Protein AF-A0A419K7Y0-F1 (afdb_monomer)

Foldseek 3Di:
DPQDKDKDWDDDPRDIDIDIDHPVRSVVVVVCCVPPVVVVVVVVVVVVVVDPPVVVVVVCPQQWDQDPVGIDGDDDPVPDDPVRPD

Sequence (86 aa):
MKEAEITVHIKYKGIEETFSGNLESVWASLNRFFSQFIPLLETAKKIMLTIDLKEIIENCAGLIAVTDDGTHILVSRSKLTDNETL

Secondary structure (DSSP, 8-state):
--PPPEEEEEEETTEEEEEEE-HHHHHHHHHHIIIIIHHHHHHHHHHHHH--HHHHHHHHBTTEEEETTEEEE---GGG--GGG--

Structure (mmCIF, N/CA/C/O backbone):
data_AF-A0A419K7Y0-F1
#
_entry.id   AF-A0A419K7Y0-F1
#
loop_
_atom_site.group_PDB
_atom_site.id
_atom_site.type_symbol
_atom_site.label_atom_id
_atom_site.label_alt_id
_atom_site.label_comp_id
_atom_site.label_asym_id
_atom_site.label_entity_id
_atom_site.label_seq_id
_atom_site.pdbx_PDB_ins_code
_atom_site.Cartn_x
_atom_site.Cartn_y
_atom_site.Cartn_z
_atom_site.occupancy
_atom_site.B_iso_or_equiv
_atom_site.auth_seq_id
_atom_site.auth_comp_id
_atom_site.auth_asym_id
_atom_site.auth_atom_id
_atom_site.pdbx_PDB_model_num
ATOM 1 N N . MET A 1 1 ? -11.592 0.629 34.282 1.00 50.66 1 MET A N 1
ATOM 2 C CA . MET A 1 1 ? -12.622 1.013 33.289 1.00 50.66 1 MET A CA 1
ATOM 3 C C . MET A 1 1 ? -12.209 0.366 31.977 1.00 50.66 1 MET A C 1
ATOM 5 O O . MET A 1 1 ? -11.025 0.429 31.681 1.00 50.66 1 MET A O 1
ATOM 9 N N . LYS A 1 2 ? -13.095 -0.342 31.260 1.00 58.66 2 LYS A N 1
ATOM 10 C CA . LYS A 1 2 ? -12.750 -0.860 29.923 1.00 58.66 2 LYS A CA 1
ATOM 11 C C . LYS A 1 2 ? -12.569 0.349 29.011 1.00 58.66 2 LYS A C 1
ATOM 13 O O . LYS A 1 2 ? -13.507 1.124 28.853 1.00 58.66 2 LYS A O 1
ATOM 18 N N . GLU A 1 3 ? -11.355 0.542 28.522 1.00 67.25 3 GLU A N 1
ATOM 19 C CA . GLU A 1 3 ? -11.032 1.594 27.566 1.00 67.25 3 GLU A CA 1
ATOM 20 C C . GLU A 1 3 ? -11.875 1.362 26.305 1.00 67.25 3 GLU A C 1
ATOM 22 O O . GLU A 1 3 ? -12.018 0.221 25.862 1.00 67.25 3 GLU A O 1
ATOM 27 N N . ALA A 1 4 ? -12.542 2.405 25.810 1.00 79.69 4 ALA A N 1
ATOM 28 C CA . ALA A 1 4 ? -13.437 2.271 24.669 1.00 79.69 4 ALA A CA 1
ATOM 29 C C . ALA A 1 4 ? -12.611 1.932 23.422 1.00 79.69 4 ALA A C 1
ATOM 31 O O . ALA A 1 4 ? -11.764 2.717 22.998 1.00 79.69 4 ALA A O 1
ATOM 32 N N . GLU A 1 5 ? -12.850 0.748 22.866 1.00 88.88 5 GLU A N 1
ATOM 33 C CA . GLU A 1 5 ? -12.231 0.302 21.625 1.00 88.88 5 GLU A CA 1
ATOM 34 C C . GLU A 1 5 ? -12.928 0.986 20.445 1.00 88.88 5 GLU A C 1
ATOM 36 O O . GLU A 1 5 ? -14.155 0.979 20.331 1.00 88.88 5 GLU A O 1
ATOM 41 N N . ILE A 1 6 ? -12.135 1.625 19.594 1.00 93.00 6 ILE A N 1
ATOM 42 C CA . ILE A 1 6 ? -12.584 2.316 18.392 1.00 93.00 6 ILE A CA 1
ATOM 43 C C . ILE A 1 6 ? -12.162 1.471 17.201 1.00 93.00 6 ILE A C 1
ATOM 45 O O . ILE A 1 6 ? -10.997 1.099 17.088 1.00 93.00 6 ILE A O 1
ATOM 49 N N . THR A 1 7 ? -13.102 1.232 16.292 1.00 94.25 7 THR A N 1
ATOM 50 C CA . THR A 1 7 ? -12.858 0.544 15.024 1.00 94.25 7 THR A CA 1
ATOM 51 C C . THR A 1 7 ? -13.247 1.458 13.872 1.00 94.25 7 THR A C 1
ATOM 53 O O . THR A 1 7 ? -14.325 2.054 13.876 1.00 94.25 7 THR A O 1
ATOM 56 N N . VAL A 1 8 ? -12.372 1.574 12.876 1.00 95.00 8 VAL A N 1
ATOM 57 C CA . VAL A 1 8 ? -12.585 2.380 11.673 1.00 95.00 8 VAL A CA 1
ATOM 58 C C . VAL A 1 8 ? -12.307 1.529 10.444 1.00 95.00 8 VAL A C 1
ATOM 60 O O . VAL A 1 8 ? -11.215 0.987 10.292 1.00 95.00 8 VAL A O 1
ATOM 63 N N . HIS A 1 9 ? -13.291 1.461 9.550 1.00 94.38 9 HIS A N 1
ATOM 64 C CA . HIS A 1 9 ? -13.169 0.825 8.243 1.00 94.38 9 HIS A CA 1
ATOM 65 C C . HIS A 1 9 ? -13.020 1.902 7.175 1.00 94.38 9 HIS A C 1
ATOM 67 O O . HIS A 1 9 ? -13.862 2.797 7.065 1.00 94.38 9 HIS A O 1
ATOM 73 N N . ILE A 1 10 ? -11.962 1.816 6.376 1.00 91.56 10 ILE A N 1
ATOM 74 C CA . ILE A 1 10 ? -11.711 2.736 5.271 1.00 91.56 10 ILE A CA 1
ATOM 75 C C . ILE A 1 10 ? -11.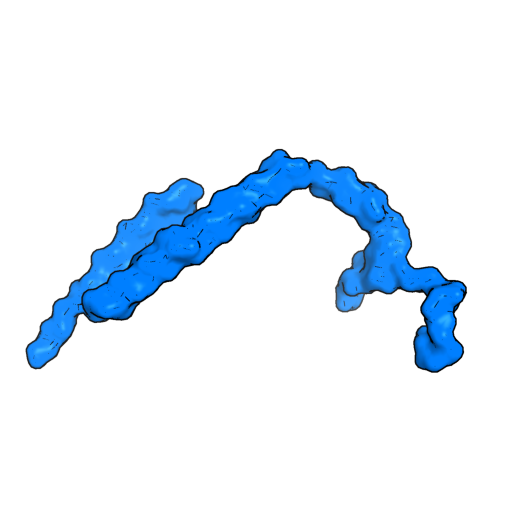740 1.975 3.964 1.00 91.56 10 ILE A C 1
ATOM 77 O O . ILE A 1 10 ? -11.066 0.963 3.806 1.00 91.56 10 ILE A O 1
ATOM 81 N N . LYS A 1 11 ? -12.474 2.535 3.003 1.00 90.12 11 LYS A N 1
ATOM 82 C CA . LYS A 1 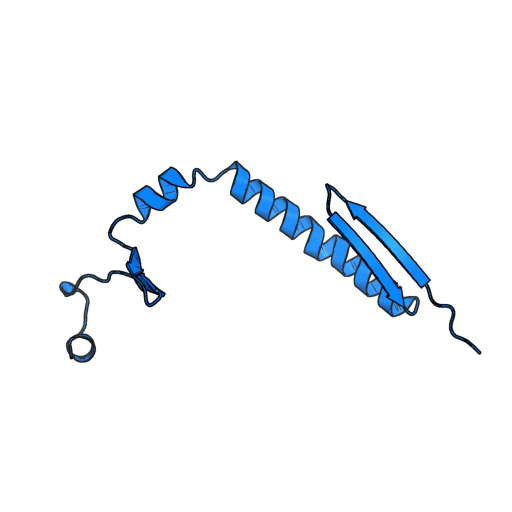11 ? -12.469 2.096 1.615 1.00 90.12 11 LYS A CA 1
ATOM 83 C C . LYS A 1 11 ? -12.050 3.246 0.711 1.00 90.12 11 LYS A C 1
ATOM 85 O O . LYS A 1 11 ? -12.739 4.263 0.642 1.00 90.12 11 LYS A O 1
ATOM 90 N N . TYR A 1 12 ? -10.939 3.092 -0.002 1.00 84.12 12 TYR A N 1
ATOM 91 C CA . TYR A 1 12 ? -10.427 4.107 -0.922 1.00 84.12 12 TYR A CA 1
ATOM 92 C C . TYR A 1 12 ? -9.884 3.472 -2.199 1.00 84.12 12 TYR A C 1
ATOM 94 O O . TYR A 1 12 ? -8.948 2.682 -2.155 1.00 84.12 12 TYR A O 1
ATOM 102 N N . LYS A 1 13 ? -10.471 3.824 -3.353 1.00 80.56 13 LYS A N 1
ATOM 103 C CA . LYS A 1 13 ? -10.033 3.377 -4.693 1.00 80.56 13 LYS A CA 1
ATOM 104 C C . LYS A 1 13 ? -9.761 1.861 -4.808 1.00 80.56 13 LYS A C 1
ATOM 106 O O . LYS A 1 13 ? -8.858 1.449 -5.526 1.00 80.56 13 LYS A O 1
ATOM 111 N N . GLY A 1 14 ? -10.565 1.040 -4.128 1.00 79.06 14 GLY A N 1
ATOM 112 C CA . GLY A 1 14 ? -10.448 -0.425 -4.145 1.00 79.06 14 GLY A CA 1
ATOM 113 C C . GLY A 1 14 ? -9.595 -1.023 -3.024 1.00 79.06 14 GLY A C 1
ATOM 114 O O . GLY A 1 14 ? -9.543 -2.240 -2.910 1.00 79.06 14 GLY A O 1
ATOM 115 N N . ILE A 1 15 ? -8.976 -0.196 -2.180 1.00 81.31 15 ILE A N 1
ATOM 116 C CA . ILE A 1 15 ? -8.304 -0.634 -0.954 1.00 81.31 15 ILE A CA 1
ATOM 117 C C . ILE A 1 15 ? -9.313 -0.615 0.185 1.00 81.31 15 ILE A C 1
ATOM 119 O O . ILE A 1 15 ? -10.027 0.377 0.344 1.00 81.31 15 ILE A O 1
ATOM 123 N N . GLU A 1 16 ? -9.348 -1.691 0.964 1.00 89.75 16 GLU A N 1
ATOM 124 C CA . GLU A 1 16 ? -10.122 -1.809 2.197 1.00 89.75 16 GLU A CA 1
ATOM 125 C C . GLU A 1 16 ? -9.166 -2.075 3.359 1.00 89.75 16 GLU A C 1
ATOM 127 O O . GLU A 1 16 ? -8.413 -3.043 3.333 1.00 89.75 16 GLU A O 1
ATOM 132 N N . GLU A 1 17 ? -9.188 -1.198 4.359 1.00 89.44 17 GLU A N 1
ATOM 133 C CA . GLU A 1 17 ? -8.340 -1.274 5.550 1.00 89.44 17 GLU A CA 1
ATOM 134 C C . GLU A 1 17 ? -9.184 -1.096 6.810 1.00 89.44 17 GLU A C 1
ATOM 136 O O . GLU A 1 17 ? -10.181 -0.366 6.814 1.00 89.44 17 GLU A O 1
ATOM 141 N N . THR A 1 18 ? -8.791 -1.772 7.889 1.00 94.38 18 THR A N 1
ATOM 142 C CA . THR A 1 18 ? -9.496 -1.718 9.176 1.00 94.38 18 THR A CA 1
ATOM 143 C C . THR A 1 18 ? -8.515 -1.435 10.304 1.00 94.38 18 THR A C 1
ATOM 145 O O . THR A 1 18 ? -7.594 -2.209 10.545 1.00 94.38 18 THR A O 1
ATOM 148 N N . PHE A 1 19 ? -8.756 -0.354 11.043 1.00 93.62 19 PHE A N 1
ATOM 149 C CA . PHE A 1 19 ? -7.980 0.025 12.223 1.00 93.62 19 PHE A CA 1
ATOM 150 C C . PHE A 1 19 ? -8.826 -0.191 13.475 1.00 93.62 19 PHE A C 1
ATOM 152 O O . PHE A 1 19 ? -9.949 0.303 13.524 1.00 93.62 19 PHE A O 1
ATOM 159 N N . SER A 1 20 ? -8.303 -0.903 14.476 1.00 93.38 20 SER A N 1
ATOM 160 C CA . SER A 1 20 ? -8.969 -1.099 15.774 1.00 93.38 20 SER A CA 1
ATOM 161 C C . SER A 1 20 ? -8.002 -0.829 16.922 1.00 93.38 20 SER A C 1
ATOM 163 O O . SER A 1 20 ? -6.840 -1.227 16.845 1.00 93.38 20 SER A O 1
ATOM 165 N N . GLY A 1 21 ? -8.461 -0.154 17.974 1.00 93.12 21 GLY A N 1
ATOM 166 C CA . GLY A 1 21 ? -7.650 0.131 19.158 1.00 93.12 21 GLY A CA 1
ATOM 167 C C . GLY A 1 21 ? -8.174 1.306 19.978 1.00 93.12 21 GLY A C 1
ATOM 168 O O . GLY A 1 21 ? -9.339 1.683 19.877 1.00 93.12 21 GLY A O 1
ATOM 169 N N . ASN A 1 22 ? -7.310 1.904 20.800 1.00 93.19 22 ASN A N 1
ATOM 170 C CA . ASN A 1 22 ? -7.647 3.136 21.515 1.00 93.19 22 ASN A CA 1
ATOM 171 C C . ASN A 1 22 ? -7.631 4.358 20.573 1.00 93.19 22 ASN A C 1
ATOM 173 O O . ASN A 1 22 ? -7.118 4.299 19.452 1.00 93.1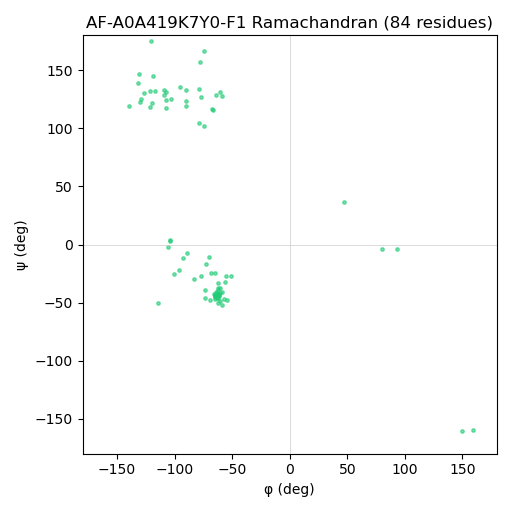9 22 ASN A O 1
ATOM 177 N N . LEU A 1 23 ? -8.181 5.482 21.041 1.00 90.94 23 LEU A N 1
ATOM 178 C CA . LEU A 1 23 ? -8.318 6.707 20.245 1.00 90.94 23 LEU A CA 1
ATOM 179 C C . LEU A 1 23 ? -6.992 7.181 19.641 1.00 90.94 23 LEU A C 1
ATOM 181 O O . LEU A 1 23 ? -6.939 7.482 18.451 1.00 90.94 23 LEU A O 1
ATOM 185 N N . GLU A 1 24 ? -5.929 7.237 20.441 1.00 92.88 24 GLU A N 1
ATOM 186 C CA . GLU A 1 24 ? -4.626 7.747 20.005 1.00 92.88 24 GLU A CA 1
ATOM 187 C C . GLU A 1 24 ? -3.994 6.849 18.940 1.00 92.88 24 GLU A C 1
ATOM 189 O O . GLU A 1 24 ? -3.495 7.342 17.926 1.00 92.88 24 GLU A O 1
ATOM 194 N N . SER A 1 25 ? -4.075 5.531 19.124 1.00 91.56 25 SER A N 1
ATOM 195 C CA . SER A 1 25 ? -3.557 4.539 18.182 1.00 91.56 25 SER A CA 1
ATOM 196 C C . SER A 1 25 ? -4.305 4.573 16.850 1.00 91.56 25 SER A C 1
ATOM 198 O O . SER A 1 25 ? -3.680 4.621 15.782 1.00 91.56 25 SER A O 1
ATOM 200 N N . VAL A 1 26 ? -5.640 4.604 16.894 1.00 94.75 26 VAL A N 1
ATOM 201 C CA . VAL A 1 26 ? -6.470 4.676 15.686 1.00 94.75 26 VAL A CA 1
ATOM 202 C C . VAL A 1 26 ? -6.235 6.001 14.968 1.00 94.75 26 VAL A C 1
ATOM 204 O O . VAL A 1 26 ? -6.014 6.006 13.759 1.00 94.75 26 VAL A O 1
ATOM 207 N N . TRP A 1 27 ? -6.190 7.121 15.690 1.00 94.50 27 TRP A N 1
ATOM 208 C CA . TRP A 1 27 ? -5.949 8.433 15.092 1.00 94.50 27 TRP A CA 1
ATOM 209 C C . TRP A 1 27 ? -4.567 8.542 14.440 1.00 94.50 27 TRP A C 1
ATOM 211 O O . TRP A 1 27 ? -4.453 9.029 13.313 1.00 94.50 27 TRP A O 1
ATOM 221 N N . ALA A 1 28 ? -3.518 8.038 15.096 1.00 94.44 28 ALA A N 1
ATOM 222 C CA . ALA A 1 28 ? -2.177 7.986 14.517 1.00 94.44 28 ALA A CA 1
ATOM 223 C C . ALA A 1 28 ? -2.144 7.135 13.236 1.00 94.44 28 ALA A C 1
ATOM 225 O O . ALA A 1 28 ? -1.544 7.539 12.236 1.00 94.44 28 ALA A O 1
ATOM 226 N N . SER A 1 29 ? -2.835 5.991 13.244 1.00 93.25 29 SER A N 1
ATOM 227 C CA . SER A 1 29 ? -2.931 5.092 12.088 1.00 93.25 29 SER A CA 1
ATOM 228 C C . SER A 1 29 ? -3.660 5.750 10.917 1.00 93.25 29 SER A C 1
ATOM 230 O O . SER A 1 29 ? -3.170 5.720 9.788 1.00 93.25 29 SER A O 1
ATOM 232 N N . LEU A 1 30 ? -4.770 6.437 11.193 1.00 93.62 30 LEU A N 1
ATOM 233 C CA . LEU A 1 30 ? -5.515 7.214 10.205 1.00 93.62 30 LEU A CA 1
ATOM 234 C C . LEU A 1 30 ? -4.669 8.331 9.605 1.00 93.62 30 LEU A C 1
ATOM 236 O O . LEU A 1 30 ? -4.585 8.464 8.384 1.00 93.62 30 LEU A O 1
ATOM 240 N N . ASN A 1 31 ? -4.003 9.117 10.449 1.00 93.62 31 ASN A N 1
ATOM 241 C CA . ASN A 1 31 ? -3.190 10.226 9.975 1.00 93.62 31 ASN A CA 1
ATOM 242 C C . ASN A 1 31 ? -2.045 9.722 9.084 1.00 93.62 31 ASN A C 1
ATOM 244 O O . ASN A 1 31 ? -1.766 10.303 8.035 1.00 93.62 31 ASN A O 1
ATOM 248 N N . ARG A 1 32 ? -1.428 8.585 9.432 1.00 91.12 32 ARG A N 1
ATOM 249 C CA . ARG A 1 32 ? -0.419 7.925 8.593 1.00 91.12 32 ARG A CA 1
ATOM 250 C C . ARG A 1 32 ? -0.998 7.413 7.273 1.00 91.12 32 ARG A C 1
ATOM 252 O O . ARG A 1 32 ? -0.379 7.608 6.227 1.00 91.12 32 ARG A O 1
ATOM 259 N N . PHE A 1 33 ? -2.177 6.796 7.300 1.00 90.38 33 PHE A N 1
ATOM 260 C CA . PHE A 1 33 ? -2.861 6.325 6.096 1.00 90.38 33 PHE A CA 1
ATOM 261 C C . PHE A 1 33 ? -3.099 7.479 5.106 1.00 90.38 33 PHE A C 1
ATOM 263 O O . PHE A 1 33 ? -2.741 7.383 3.931 1.00 90.38 33 PHE A O 1
ATOM 270 N N . PHE A 1 34 ? -3.606 8.617 5.582 1.00 89.31 34 PHE A N 1
ATOM 271 C CA . PHE A 1 34 ? -3.859 9.772 4.717 1.00 89.31 34 PHE A CA 1
ATOM 272 C C . PHE A 1 34 ? -2.586 10.505 4.278 1.00 89.31 34 PHE A C 1
ATOM 274 O O . PHE A 1 34 ? -2.500 10.927 3.127 1.00 89.31 34 PHE A O 1
ATOM 281 N N . SER A 1 35 ? -1.595 10.657 5.160 1.00 89.94 35 SER A N 1
ATOM 282 C CA . SER A 1 35 ? -0.385 11.447 4.873 1.00 89.94 35 SER A CA 1
ATOM 283 C C . SER A 1 35 ? 0.693 10.696 4.093 1.00 89.94 35 SER A C 1
ATOM 285 O O . SER A 1 35 ? 1.451 11.324 3.359 1.00 89.94 35 SER A O 1
ATOM 287 N N . GLN A 1 36 ? 0.785 9.372 4.239 1.00 86.75 36 GLN A N 1
ATOM 288 C CA . GLN A 1 36 ? 1.845 8.570 3.617 1.00 86.75 36 GLN A CA 1
ATOM 289 C C . GLN A 1 36 ? 1.289 7.607 2.574 1.00 86.75 36 GLN A C 1
ATOM 291 O O . GLN A 1 36 ? 1.773 7.569 1.444 1.00 86.75 36 GLN A O 1
ATOM 296 N N . PHE A 1 37 ? 0.264 6.838 2.939 1.00 84.19 37 PHE A N 1
ATOM 297 C CA . PHE A 1 37 ? -0.181 5.716 2.119 1.00 84.19 37 PHE A CA 1
ATOM 298 C C . PHE A 1 37 ? -0.926 6.173 0.858 1.00 84.19 37 PHE A C 1
ATOM 300 O O . PHE A 1 37 ? -0.601 5.721 -0.240 1.00 84.19 37 PHE A O 1
ATOM 307 N N . ILE A 1 38 ? -1.857 7.129 0.975 1.00 83.88 38 ILE A N 1
ATOM 308 C CA . ILE A 1 38 ? -2.568 7.666 -0.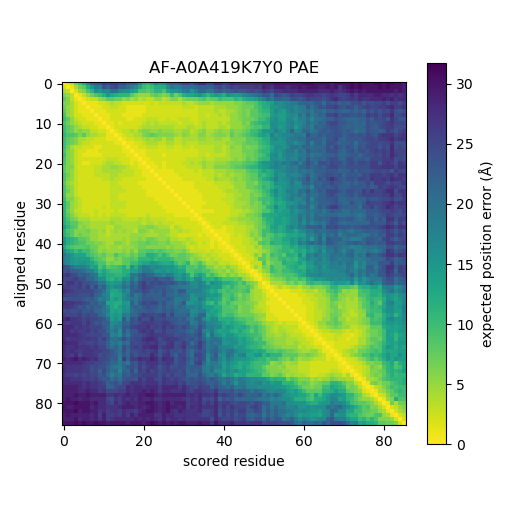199 1.00 83.88 38 ILE A CA 1
ATOM 309 C C . ILE A 1 38 ? -1.618 8.355 -1.199 1.00 83.88 38 ILE A C 1
ATOM 311 O O . ILE A 1 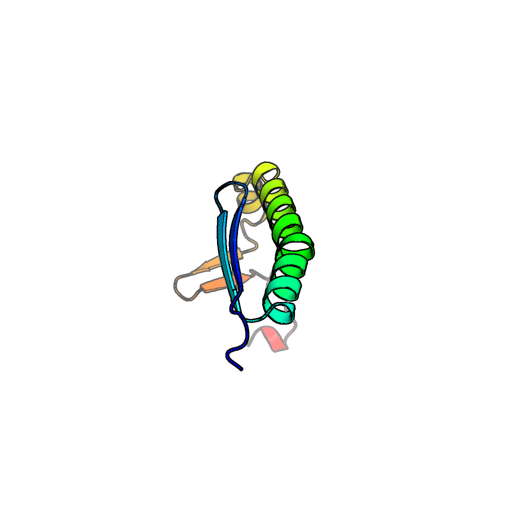38 ? -1.666 8.006 -2.381 1.00 83.88 38 ILE A O 1
ATOM 315 N N . PRO A 1 39 ? -0.728 9.285 -0.797 1.00 83.00 39 PRO A N 1
ATOM 316 C CA . PRO A 1 39 ? 0.204 9.914 -1.736 1.00 83.00 39 PRO A CA 1
ATOM 317 C C . PRO A 1 39 ? 1.144 8.921 -2.428 1.00 83.00 39 PRO A C 1
ATOM 319 O O . PRO A 1 39 ? 1.423 9.068 -3.622 1.00 83.00 39 PRO A O 1
ATOM 322 N N . LEU A 1 40 ? 1.601 7.889 -1.708 1.00 82.38 40 LEU A N 1
ATOM 323 C CA . LEU A 1 40 ? 2.414 6.817 -2.281 1.00 82.38 40 LEU A CA 1
ATOM 324 C C . LEU A 1 40 ? 1.642 6.055 -3.364 1.00 82.38 40 LEU A C 1
ATOM 326 O O . LEU A 1 40 ? 2.167 5.853 -4.459 1.00 82.38 40 LEU A O 1
ATOM 330 N N . LEU A 1 41 ? 0.386 5.692 -3.091 1.00 79.88 41 LEU A N 1
ATOM 331 C CA . LEU A 1 41 ? -0.471 4.987 -4.044 1.00 79.88 41 LEU A CA 1
ATOM 332 C C . LEU A 1 41 ? -0.723 5.813 -5.314 1.00 79.88 41 LEU A C 1
ATOM 334 O O . LEU A 1 41 ? -0.614 5.297 -6.426 1.00 79.88 41 LEU A O 1
ATOM 338 N N . GLU A 1 42 ? -1.019 7.106 -5.167 1.00 80.38 42 GLU A N 1
ATOM 339 C CA . GLU A 1 42 ? -1.210 8.005 -6.313 1.00 80.38 42 GLU A CA 1
ATOM 340 C C . GLU A 1 42 ? 0.067 8.139 -7.151 1.00 80.38 42 GLU A C 1
ATOM 342 O O . GLU A 1 42 ? 0.005 8.189 -8.381 1.00 80.38 42 GLU A O 1
ATOM 347 N N . THR A 1 43 ? 1.231 8.166 -6.501 1.00 77.69 43 THR A N 1
ATOM 348 C CA . THR A 1 43 ? 2.531 8.242 -7.180 1.00 77.69 43 THR A CA 1
ATOM 349 C C . THR A 1 43 ? 2.836 6.949 -7.931 1.00 77.69 43 THR A C 1
ATOM 351 O O . THR A 1 43 ? 3.147 6.998 -9.120 1.00 77.69 43 THR A O 1
ATOM 354 N N . ALA A 1 44 ? 2.665 5.790 -7.291 1.00 71.75 44 ALA A N 1
ATOM 355 C CA . ALA A 1 44 ? 2.846 4.485 -7.926 1.00 71.75 44 ALA A CA 1
ATOM 356 C C . ALA A 1 44 ? 1.918 4.308 -9.138 1.00 71.75 44 ALA A C 1
ATOM 358 O O . ALA A 1 44 ? 2.350 3.851 -10.196 1.00 71.75 44 ALA A O 1
ATOM 359 N N . LYS A 1 45 ? 0.660 4.752 -9.032 1.00 72.00 45 LYS A N 1
ATOM 360 C CA . LYS A 1 45 ? -0.291 4.713 -10.148 1.00 72.00 45 LYS A CA 1
ATOM 361 C C . LYS A 1 45 ? 0.138 5.607 -11.315 1.00 72.00 45 LYS A C 1
ATOM 363 O O . LYS A 1 45 ? 0.018 5.191 -12.465 1.00 72.00 45 LYS A O 1
ATOM 368 N N . LYS A 1 46 ? 0.652 6.814 -11.045 1.00 67.88 46 LYS A N 1
ATOM 369 C CA . LYS A 1 46 ? 1.205 7.700 -12.087 1.00 67.88 46 LYS A CA 1
ATOM 370 C C . LYS A 1 46 ? 2.398 7.060 -12.790 1.00 67.88 46 LYS A C 1
ATOM 372 O O . LYS A 1 46 ? 2.457 7.103 -14.012 1.00 67.88 46 LYS A O 1
ATOM 377 N N . ILE A 1 47 ? 3.299 6.436 -12.033 1.00 64.62 47 ILE A N 1
ATOM 378 C CA . ILE A 1 47 ? 4.450 5.700 -12.567 1.00 64.62 47 ILE A CA 1
ATOM 379 C C . ILE A 1 47 ? 3.965 4.572 -13.491 1.00 64.62 47 ILE A C 1
ATOM 381 O O . ILE A 1 47 ? 4.359 4.538 -14.651 1.00 64.62 47 ILE A O 1
ATOM 385 N N . MET A 1 48 ? 3.038 3.720 -13.037 1.00 62.44 48 MET A N 1
ATOM 386 C CA . MET A 1 48 ? 2.513 2.620 -13.863 1.00 62.44 48 MET A CA 1
ATOM 387 C C . MET A 1 48 ? 1.778 3.086 -15.129 1.00 62.44 48 MET A C 1
ATOM 389 O O . MET A 1 48 ? 1.829 2.394 -16.135 1.00 62.44 48 MET A O 1
ATOM 393 N N . LEU A 1 49 ? 1.086 4.230 -15.095 1.00 61.31 49 LEU A N 1
ATOM 394 C CA . LEU A 1 49 ? 0.388 4.782 -16.267 1.00 61.31 49 LEU A CA 1
ATOM 395 C C . LEU A 1 49 ? 1.327 5.452 -17.276 1.00 61.31 49 LEU A C 1
ATOM 397 O O . LEU A 1 49 ? 0.976 5.561 -18.446 1.00 61.31 49 LEU A O 1
ATOM 401 N N . THR A 1 50 ? 2.471 5.957 -16.815 1.00 63.84 50 THR A N 1
ATOM 402 C CA . THR A 1 50 ? 3.389 6.759 -17.640 1.00 63.84 50 THR A CA 1
ATOM 403 C C . THR A 1 50 ? 4.509 5.911 -18.238 1.00 63.84 50 THR A C 1
ATOM 405 O O . THR A 1 50 ? 5.105 6.304 -19.233 1.00 63.84 50 THR A O 1
ATOM 408 N N . ILE A 1 51 ? 4.809 4.759 -17.637 1.00 65.38 51 ILE A N 1
ATOM 409 C CA . ILE A 1 51 ? 5.907 3.903 -18.069 1.00 65.38 51 ILE A CA 1
ATOM 410 C C . ILE A 1 51 ? 5.419 2.889 -19.103 1.00 65.38 51 ILE A C 1
ATOM 412 O O . ILE A 1 51 ? 4.618 2.007 -18.790 1.00 65.38 51 ILE A O 1
ATOM 41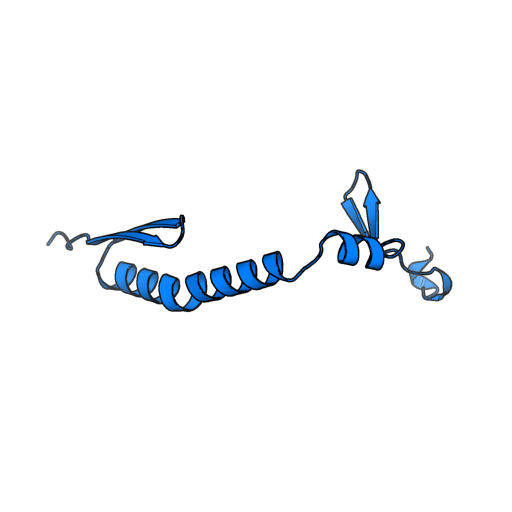6 N N . ASP A 1 52 ? 5.990 2.954 -20.305 1.00 75.62 52 ASP A N 1
ATOM 417 C CA . ASP A 1 52 ? 5.997 1.815 -21.215 1.00 75.62 52 ASP A CA 1
ATOM 418 C C . ASP A 1 52 ? 7.022 0.787 -20.705 1.00 75.62 52 ASP A C 1
ATOM 420 O O . ASP A 1 52 ? 8.237 0.950 -20.846 1.00 75.62 52 ASP A O 1
ATOM 424 N N . LEU A 1 53 ? 6.532 -0.280 -20.063 1.00 76.12 53 LEU A N 1
ATOM 425 C CA . LEU A 1 53 ? 7.390 -1.365 -19.578 1.00 76.12 53 LEU A CA 1
ATOM 426 C C . LEU A 1 53 ? 8.226 -1.971 -20.714 1.00 76.12 53 LEU A C 1
ATOM 428 O O . LEU A 1 53 ? 9.349 -2.402 -20.459 1.00 76.12 53 LEU A O 1
ATOM 432 N N . LYS A 1 54 ? 7.708 -1.997 -21.949 1.00 78.12 54 LYS A N 1
ATOM 433 C CA . LYS A 1 54 ? 8.436 -2.512 -23.112 1.00 78.12 54 LYS A CA 1
ATOM 434 C C . LYS A 1 54 ? 9.655 -1.646 -23.402 1.00 78.12 54 LYS A C 1
ATOM 436 O O . LYS A 1 54 ? 10.740 -2.192 -23.561 1.00 78.12 54 LYS A O 1
ATOM 441 N N . GLU A 1 55 ? 9.494 -0.326 -23.383 1.00 82.75 55 GLU A N 1
ATOM 442 C CA . GLU A 1 55 ? 10.589 0.628 -23.587 1.00 82.75 55 GLU A CA 1
ATOM 443 C C . GLU A 1 55 ? 11.663 0.497 -22.495 1.00 82.75 55 GLU A C 1
ATOM 445 O O . GLU A 1 55 ? 12.855 0.476 -22.795 1.00 82.75 55 GLU A O 1
ATOM 450 N N . ILE A 1 56 ? 11.271 0.336 -21.226 1.00 82.94 56 ILE A N 1
ATOM 451 C CA . ILE A 1 56 ? 12.241 0.108 -20.141 1.00 82.94 56 ILE A CA 1
ATOM 452 C C . ILE A 1 56 ? 12.999 -1.204 -20.341 1.00 82.94 56 ILE A C 1
ATOM 454 O O . ILE A 1 56 ? 14.220 -1.229 -20.204 1.00 82.94 56 ILE A O 1
ATOM 458 N N . ILE A 1 57 ? 12.297 -2.290 -20.666 1.00 82.62 57 ILE A N 1
ATOM 459 C CA . ILE A 1 57 ? 12.923 -3.599 -20.880 1.00 82.62 57 ILE A CA 1
ATOM 460 C C . ILE A 1 57 ? 13.886 -3.545 -22.073 1.00 82.62 57 ILE A C 1
ATOM 462 O O . ILE A 1 57 ? 14.995 -4.071 -21.978 1.00 82.62 57 ILE A O 1
ATOM 466 N N . GLU A 1 58 ? 13.505 -2.876 -23.163 1.00 83.25 58 GLU A N 1
ATOM 467 C CA . GLU A 1 58 ? 14.367 -2.656 -24.331 1.00 83.25 58 GLU A CA 1
ATOM 468 C C . GLU A 1 58 ? 15.604 -1.822 -23.972 1.00 83.25 58 GLU A C 1
ATOM 470 O O . GLU A 1 58 ? 16.719 -2.201 -24.328 1.00 83.25 58 GLU A O 1
ATOM 475 N N . ASN A 1 59 ? 15.443 -0.752 -23.191 1.00 82.44 59 ASN A N 1
ATOM 476 C CA . ASN A 1 59 ? 16.553 0.088 -22.730 1.00 82.44 59 ASN A CA 1
ATOM 477 C C . ASN A 1 59 ? 17.483 -0.626 -21.731 1.00 82.44 59 ASN A C 1
ATOM 479 O O . ASN A 1 59 ? 18.655 -0.266 -21.610 1.00 82.44 59 ASN A O 1
ATOM 483 N N . CYS A 1 60 ? 16.986 -1.635 -21.011 1.00 82.50 60 CYS A N 1
ATOM 484 C CA . CYS A 1 60 ? 17.776 -2.467 -20.099 1.00 82.50 60 CYS A CA 1
ATOM 485 C C . CYS A 1 60 ? 18.412 -3.693 -20.777 1.00 82.50 60 CYS A C 1
ATOM 487 O O . CYS A 1 60 ? 19.205 -4.398 -20.138 1.00 82.50 60 CYS A O 1
ATOM 489 N N . ALA A 1 61 ? 18.092 -3.969 -22.044 1.00 79.12 61 ALA A N 1
ATOM 490 C CA . ALA A 1 61 ? 18.628 -5.116 -22.763 1.00 79.12 61 ALA A CA 1
ATOM 491 C C . ALA A 1 61 ? 20.164 -5.054 -22.827 1.00 79.12 61 ALA A C 1
ATOM 493 O O . ALA A 1 61 ? 20.758 -4.050 -23.214 1.00 79.12 61 ALA A O 1
ATOM 494 N N . GLY A 1 62 ? 20.824 -6.140 -22.418 1.00 78.19 62 GLY A N 1
ATOM 495 C CA . GLY A 1 62 ? 22.288 -6.219 -22.377 1.00 78.19 62 GLY A CA 1
ATOM 496 C C . GLY A 1 62 ? 22.947 -5.547 -21.165 1.00 78.19 62 GLY A C 1
ATOM 497 O O . GLY A 1 62 ? 24.158 -5.677 -21.009 1.00 78.19 62 GLY A O 1
ATOM 498 N N . LEU A 1 63 ? 22.177 -4.889 -20.288 1.00 83.81 63 LEU A N 1
ATOM 499 C CA . LEU A 1 63 ? 22.647 -4.384 -18.989 1.00 83.81 63 LEU A CA 1
ATOM 500 C C . LEU A 1 63 ? 22.256 -5.299 -17.829 1.00 83.81 63 LEU A C 1
ATOM 502 O O . LEU A 1 63 ? 22.919 -5.297 -16.796 1.00 83.81 63 LEU A O 1
ATOM 506 N N . ILE A 1 64 ? 21.179 -6.068 -17.988 1.00 83.56 64 ILE A N 1
ATOM 507 C CA . ILE A 1 64 ? 20.649 -6.963 -16.961 1.00 83.56 64 ILE A CA 1
ATOM 508 C C . ILE A 1 64 ? 20.511 -8.365 -17.557 1.00 83.56 64 ILE A C 1
ATOM 510 O O . ILE A 1 64 ? 19.930 -8.530 -18.630 1.00 83.56 64 ILE A O 1
ATOM 514 N N . ALA A 1 65 ? 21.035 -9.368 -16.857 1.00 82.62 65 ALA A N 1
ATOM 515 C CA . ALA A 1 65 ? 20.811 -10.778 -17.148 1.00 82.62 65 ALA A CA 1
ATOM 516 C C . ALA A 1 65 ? 19.920 -11.385 -16.065 1.00 82.62 65 ALA A C 1
ATOM 518 O O . ALA A 1 65 ? 20.156 -11.182 -14.876 1.00 82.62 65 ALA A O 1
ATOM 519 N N . VAL A 1 66 ? 18.900 -12.129 -16.482 1.00 81.38 66 VAL A N 1
ATOM 520 C CA . VAL A 1 66 ? 18.046 -12.906 -15.580 1.00 81.38 66 VAL A CA 1
ATOM 521 C C . VAL A 1 66 ? 18.396 -14.375 -15.778 1.00 81.38 66 VAL A C 1
ATOM 523 O O . VAL A 1 66 ? 18.253 -14.898 -16.885 1.00 81.38 66 VAL A O 1
ATOM 526 N N . THR A 1 67 ? 18.885 -15.013 -14.724 1.00 83.81 67 THR A N 1
ATOM 527 C CA . THR A 1 67 ? 19.291 -16.422 -14.672 1.00 83.81 67 THR A CA 1
ATOM 528 C C . THR A 1 67 ? 18.470 -17.163 -13.614 1.00 83.81 67 THR A C 1
ATOM 530 O O . THR A 1 67 ? 17.629 -16.581 -12.928 1.00 83.81 67 THR A O 1
ATOM 533 N N . ASP A 1 68 ? 18.656 -18.475 -13.516 1.00 85.12 68 ASP A N 1
ATOM 534 C CA . ASP A 1 68 ? 17.955 -19.350 -12.570 1.00 85.12 68 ASP A CA 1
ATOM 535 C C . ASP A 1 68 ? 18.275 -19.052 -11.096 1.00 85.12 68 ASP A C 1
ATOM 537 O O . ASP A 1 68 ? 17.449 -19.319 -10.223 1.00 85.12 68 ASP A O 1
ATOM 541 N N . ASP A 1 69 ? 19.433 -18.458 -10.819 1.00 86.62 69 ASP A N 1
ATOM 542 C CA . ASP A 1 69 ? 19.879 -18.043 -9.488 1.00 86.62 69 ASP A CA 1
ATOM 543 C C . ASP A 1 69 ? 19.537 -16.583 -9.129 1.00 86.62 69 ASP A C 1
ATOM 545 O O . ASP A 1 69 ? 19.644 -16.203 -7.960 1.00 86.62 69 ASP A O 1
ATOM 549 N N . GLY A 1 70 ? 19.092 -15.761 -10.088 1.00 82.25 70 GLY A N 1
ATOM 550 C CA . GLY A 1 70 ? 18.658 -14.390 -9.820 1.00 82.25 70 GLY A CA 1
ATOM 551 C C . GLY A 1 70 ? 18.876 -13.394 -10.960 1.00 82.25 70 GLY A C 1
ATOM 552 O O . GLY A 1 70 ? 19.002 -13.742 -12.131 1.00 82.25 70 GLY A O 1
ATOM 553 N N . THR A 1 71 ? 18.878 -12.109 -10.597 1.00 85.94 71 THR A N 1
ATOM 554 C CA . THR A 1 71 ? 19.058 -10.987 -11.528 1.00 85.94 71 THR A CA 1
ATOM 555 C C . THR A 1 71 ? 20.439 -10.373 -11.340 1.00 85.94 71 THR A C 1
ATOM 557 O O . THR A 1 71 ? 20.767 -9.909 -10.248 1.00 85.94 71 THR A O 1
ATOM 560 N N . HIS A 1 72 ? 21.216 -10.301 -12.418 1.00 82.94 72 HIS A N 1
ATOM 561 C CA . HIS A 1 72 ? 22.597 -9.820 -12.419 1.00 82.94 72 HIS A CA 1
ATOM 562 C C . HIS A 1 72 ? 22.759 -8.585 -13.303 1.00 82.94 72 HIS A C 1
ATOM 564 O O . HIS A 1 72 ? 22.135 -8.476 -14.359 1.00 82.94 72 HIS A O 1
ATOM 570 N N . ILE A 1 73 ? 23.634 -7.663 -12.897 1.00 83.94 73 ILE A N 1
ATOM 571 C CA . ILE A 1 73 ? 24.022 -6.509 -13.717 1.00 83.94 73 ILE A CA 1
ATOM 572 C C . ILE A 1 73 ? 25.233 -6.903 -14.562 1.00 83.94 73 ILE A C 1
ATOM 574 O O . ILE A 1 73 ? 26.275 -7.298 -14.041 1.00 83.94 73 ILE A O 1
ATOM 578 N N . LEU A 1 74 ? 25.104 -6.772 -15.878 1.00 81.50 74 LEU A N 1
ATOM 579 C CA . LEU A 1 74 ? 26.173 -7.027 -16.831 1.00 81.50 74 LEU A CA 1
ATOM 580 C C . LEU A 1 74 ? 27.120 -5.822 -16.865 1.00 81.50 74 LEU A C 1
ATOM 582 O O . LEU A 1 74 ? 26.819 -4.775 -17.438 1.00 81.50 74 LEU A O 1
ATOM 586 N N . VAL A 1 75 ? 28.288 -5.971 -16.245 1.00 76.44 75 VAL A N 1
ATOM 587 C CA . VAL A 1 75 ? 29.388 -5.002 -16.326 1.00 76.44 75 VAL A CA 1
ATOM 588 C C . VAL A 1 75 ? 30.384 -5.416 -17.408 1.00 76.44 75 VAL A C 1
ATOM 590 O O . VAL A 1 75 ? 30.761 -6.581 -17.531 1.00 76.44 75 VAL A O 1
ATOM 593 N N . SER A 1 76 ? 30.824 -4.454 -18.224 1.00 69.06 76 SER A N 1
ATOM 594 C CA . SER A 1 76 ? 31.856 -4.707 -19.234 1.00 69.06 76 SER A CA 1
ATOM 595 C C . SER A 1 76 ? 33.168 -5.095 -18.557 1.00 69.06 76 SER A C 1
ATOM 597 O O . SER A 1 76 ? 33.671 -4.338 -17.728 1.00 69.06 76 SER A O 1
ATOM 599 N N . ARG A 1 77 ? 33.773 -6.214 -18.978 1.00 66.06 77 A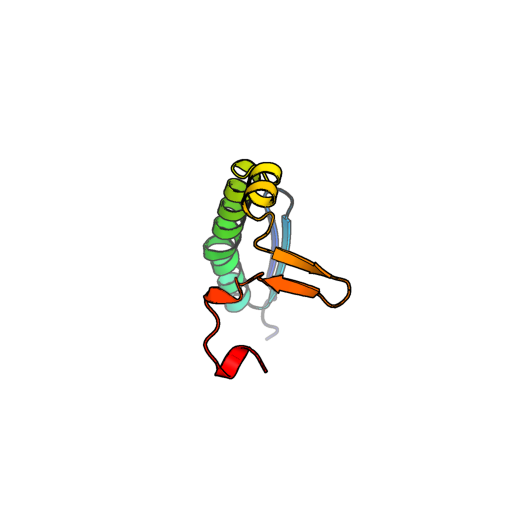RG A N 1
ATOM 600 C CA . ARG A 1 77 ? 35.066 -6.695 -18.453 1.00 66.06 77 ARG A CA 1
ATOM 601 C C . ARG A 1 77 ? 36.188 -5.659 -18.548 1.00 66.06 77 ARG A C 1
ATOM 603 O O . ARG A 1 77 ? 37.090 -5.664 -17.729 1.00 66.06 77 ARG A O 1
ATOM 610 N N . SER A 1 78 ? 36.110 -4.737 -19.509 1.00 66.56 78 SER A N 1
ATOM 611 C CA . SER A 1 78 ? 37.072 -3.638 -19.673 1.00 66.56 78 SER A CA 1
ATOM 612 C C . SER A 1 78 ? 37.016 -2.560 -18.583 1.00 66.56 78 SER A C 1
ATOM 614 O O . SER A 1 78 ? 37.877 -1.685 -18.563 1.00 66.56 78 SER A O 1
ATOM 616 N N . LYS A 1 79 ? 35.995 -2.580 -17.719 1.00 63.09 79 LYS A N 1
ATOM 617 C CA . LYS A 1 79 ? 35.832 -1.653 -16.588 1.00 63.09 79 LYS A CA 1
ATOM 618 C C . LYS A 1 79 ? 36.133 -2.298 -15.234 1.00 63.09 79 LYS A C 1
ATOM 620 O O . LYS A 1 79 ? 36.047 -1.605 -14.227 1.00 63.09 79 LYS A O 1
ATOM 625 N N . LEU A 1 80 ? 36.451 -3.591 -15.218 1.00 64.56 80 LEU A N 1
ATOM 626 C CA . LEU A 1 80 ? 36.843 -4.302 -14.008 1.00 64.56 80 LEU A CA 1
ATOM 627 C C . LEU A 1 80 ? 38.300 -3.965 -13.697 1.00 64.56 80 LEU A C 1
ATOM 629 O O . LEU A 1 80 ? 39.149 -3.963 -14.590 1.00 64.56 80 LEU A O 1
ATOM 633 N N . THR A 1 81 ? 38.578 -3.644 -12.439 1.00 67.62 81 THR A N 1
ATOM 634 C CA . THR A 1 81 ? 39.967 -3.561 -11.961 1.00 67.62 81 THR A CA 1
ATOM 635 C C . THR A 1 81 ? 40.510 -4.967 -11.711 1.00 67.62 81 THR A C 1
ATOM 637 O O . THR A 1 81 ? 39.726 -5.883 -11.487 1.00 67.62 81 THR A O 1
ATOM 640 N N . ASP A 1 82 ? 41.835 -5.156 -11.729 1.00 65.69 82 ASP A N 1
ATOM 641 C CA . ASP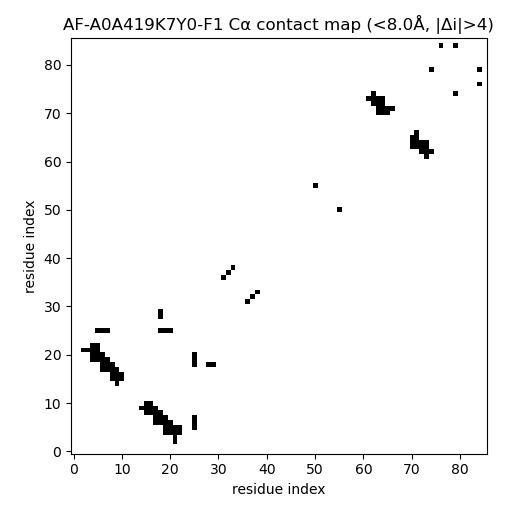 A 1 82 ? 42.477 -6.487 -11.667 1.00 65.69 82 ASP A CA 1
ATOM 642 C C . ASP A 1 82 ? 41.976 -7.382 -10.50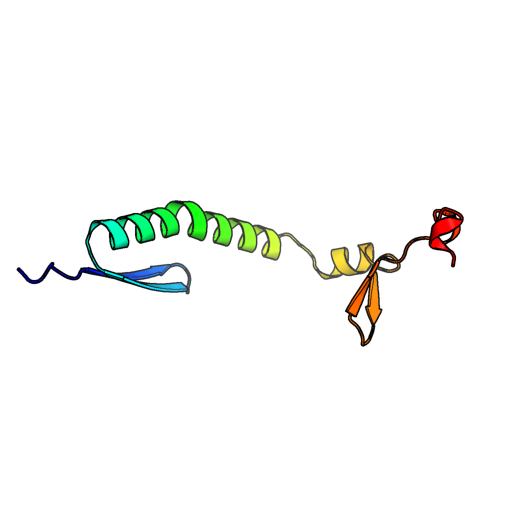8 1.00 65.69 82 ASP A C 1
ATOM 644 O O . ASP A 1 82 ? 41.954 -8.605 -10.638 1.00 65.69 82 ASP A O 1
ATOM 648 N N . ASN A 1 83 ? 41.494 -6.784 -9.411 1.00 65.44 83 ASN A N 1
ATOM 649 C CA . ASN A 1 83 ? 40.905 -7.477 -8.258 1.00 65.44 83 ASN A CA 1
ATOM 650 C C . ASN A 1 83 ? 39.501 -8.073 -8.489 1.00 65.44 83 ASN A C 1
ATOM 652 O O . ASN A 1 83 ? 39.064 -8.892 -7.688 1.00 65.44 83 ASN A O 1
ATOM 656 N N . GLU A 1 84 ? 38.784 -7.667 -9.536 1.00 58.44 84 GLU A N 1
ATOM 657 C CA . GLU A 1 84 ? 37.403 -8.088 -9.831 1.00 58.44 84 GLU A CA 1
ATOM 658 C C . GLU A 1 84 ? 37.326 -9.125 -10.970 1.00 58.44 84 GLU A C 1
ATOM 660 O O . GLU A 1 84 ? 36.241 -9.512 -11.399 1.00 58.44 84 GLU A O 1
ATOM 665 N N . THR A 1 85 ? 38.481 -9.570 -11.475 1.00 56.12 85 THR A N 1
ATOM 666 C CA . THR A 1 85 ? 38.617 -10.539 -12.581 1.00 56.12 85 THR A CA 1
ATOM 667 C C . THR A 1 85 ? 39.007 -11.955 -12.136 1.00 56.12 85 THR A C 1
ATOM 669 O O . THR A 1 85 ? 39.225 -12.806 -13.003 1.00 56.12 85 THR A O 1
ATOM 672 N N . LEU A 1 86 ? 39.127 -12.196 -10.823 1.00 46.56 86 LEU A N 1
ATOM 673 C CA . LEU A 1 86 ? 39.544 -13.470 -10.214 1.00 46.56 86 LEU A CA 1
ATOM 674 C C . LEU A 1 86 ? 38.369 -14.405 -9.910 1.00 46.56 86 LEU A C 1
ATOM 676 O O . LEU A 1 86 ? 37.345 -13.917 -9.385 1.00 46.56 86 LEU A O 1
#

Nearest PDB structures (foldseek):
  3kta-assembly2_D  TM=4.914E-01  e=3.129E+00  Pyrococcus furiosus
  3kta-assembly1_B  TM=4.875E-01  e=3.340E+00  Pyrococcus furiosus
  7s1b-assembly1_A  TM=3.085E-01  e=6.956E-01  human gammaherpesvirus 4

Solvent-accessible surface area (backbone atoms only — not comparable to full-atom values): 5429 Å² total; per-residue (Å²): 129,86,75,71,74,43,75,48,79,46,77,56,98,87,45,77,51,76,45,71,34,46,66,69,61,36,50,52,50,50,52,46,42,62,69,49,49,50,58,50,51,57,49,54,51,50,49,62,74,70,53,59,65,65,59,53,52,60,74,39,59,82,41,55,47,80,57,99,91,46,79,43,77,57,72,63,74,89,75,53,55,84,86,72,75,118

pLDDT: mean 80.42, std 11.56, range [46.56, 95.0]

Radius of gyration: 23.36 Å; Cα contacts (8 Å, |Δi|>4): 57; chains: 1; bounding box: 56×31×58 Å

Mean predicted aligned error: 13.78 Å